Protein AF-A0A2T9ZMW5-F1 (afdb_monomer_lite)

Sequence (83 aa):
MKYFTQHLHDQGISYFQHADFALGIAFRLGASVLVFALHGLFPWIGINRRLDLEATSAYLLQQNDWIESASIVELDLEPINLD

Radius of gyration: 18.36 Å; chains: 1; bounding box: 50×29×49 Å

pLDDT: mean 78.72, std 18.68, range [40.34, 97.62]

Foldseek 3Di:
DVVVCPVVVLQQDDPVVVVVLVCVLCVLQVQLVVQVVCCVVPVPSDDDPCSHPVNSVVVNVVSVVVSVVSNVVVVVPDDPPPD

Secondary structure (DSSP, 8-state):
-HHHHHHHHTTT--HHHHHHHHHHHHHHHHHHHHHHHHHHH-TTSPPPTTTSHHHHHHHHHHHHHHHHHHHHHHHTT------

Structure (mmCIF, N/CA/C/O backbone):
data_AF-A0A2T9ZMW5-F1
#
_entry.id   AF-A0A2T9ZMW5-F1
#
loop_
_atom_site.group_PDB
_atom_site.id
_atom_site.type_symbol
_atom_site.label_atom_id
_atom_site.label_alt_id
_atom_site.label_comp_id
_atom_site.label_asym_id
_atom_site.label_entity_id
_atom_site.label_seq_id
_atom_site.pdbx_PDB_ins_code
_atom_site.Cartn_x
_atom_site.Cartn_y
_atom_site.Cartn_z
_atom_site.occupancy
_atom_site.B_iso_or_equiv
_atom_site.auth_seq_id
_atom_site.auth_comp_id
_atom_site.auth_asym_id
_atom_site.auth_atom_id
_atom_site.pdbx_PDB_model_num
ATOM 1 N N . MET A 1 1 ? -14.869 16.443 17.448 1.00 40.34 1 MET A N 1
ATOM 2 C CA . MET A 1 1 ? -14.327 15.413 18.364 1.00 40.34 1 MET A CA 1
ATOM 3 C C . MET A 1 1 ? -15.160 14.137 18.366 1.00 40.34 1 MET A C 1
ATOM 5 O O . MET A 1 1 ? -14.576 13.106 18.091 1.00 40.34 1 MET A O 1
ATOM 9 N N . LYS A 1 2 ? -16.491 14.190 18.547 1.00 41.94 2 LYS A N 1
ATOM 10 C CA . LYS A 1 2 ? -17.371 12.999 18.528 1.00 41.94 2 LYS A CA 1
ATOM 11 C C . LYS A 1 2 ? -17.266 12.113 17.268 1.00 41.94 2 LYS A C 1
ATOM 13 O O . LYS A 1 2 ? -17.257 10.900 17.391 1.00 41.94 2 LYS A O 1
ATOM 18 N N . TYR A 1 3 ? -17.119 12.715 16.084 1.00 46.00 3 TYR A N 1
ATOM 19 C CA . TYR A 1 3 ? -17.048 11.976 14.813 1.00 46.00 3 TYR A CA 1
ATOM 20 C C . TYR A 1 3 ? -15.755 11.176 14.610 1.00 46.00 3 TYR A C 1
ATOM 22 O O . TYR A 1 3 ? -15.785 10.130 13.979 1.00 46.00 3 TYR A O 1
ATOM 30 N N . PHE A 1 4 ? -14.628 11.638 15.160 1.00 48.94 4 PHE A N 1
ATOM 31 C CA . PHE A 1 4 ? -13.340 10.959 14.975 1.00 48.94 4 PHE A CA 1
ATOM 32 C C . PHE A 1 4 ? -13.227 9.685 15.813 1.00 48.94 4 PHE A C 1
ATOM 34 O O . PHE A 1 4 ? -12.457 8.801 15.471 1.00 48.94 4 PHE A O 1
ATOM 41 N N . THR A 1 5 ? -13.997 9.584 16.896 1.00 46.06 5 THR A N 1
ATOM 42 C CA . THR A 1 5 ? -13.995 8.431 17.805 1.00 46.06 5 THR A CA 1
ATOM 43 C C . THR A 1 5 ? -15.122 7.441 17.534 1.00 46.06 5 THR A C 1
ATOM 45 O O . THR A 1 5 ? -15.036 6.316 18.004 1.00 46.06 5 THR A O 1
ATOM 48 N N . GLN A 1 6 ? -16.165 7.830 16.794 1.00 49.47 6 GLN A N 1
ATOM 49 C CA . GLN A 1 6 ? -17.310 6.957 16.518 1.00 49.47 6 GLN A CA 1
ATOM 50 C C . GLN A 1 6 ? -16.918 5.789 15.602 1.00 49.47 6 GLN A C 1
ATOM 52 O O . GLN A 1 6 ? -17.194 4.646 15.929 1.00 49.47 6 GLN A O 1
ATOM 57 N N . HIS A 1 7 ? -16.139 6.054 14.547 1.00 52.69 7 HIS A N 1
ATOM 58 C CA . HIS A 1 7 ? -15.658 5.002 13.642 1.00 52.69 7 HIS A CA 1
ATOM 59 C C . HIS A 1 7 ? -14.752 3.965 14.331 1.00 52.69 7 HIS A C 1
ATOM 61 O O . HIS A 1 7 ? -14.775 2.795 13.980 1.00 52.69 7 HIS A O 1
ATOM 67 N N . LEU A 1 8 ? -13.980 4.397 15.331 1.00 51.69 8 LEU A N 1
ATOM 68 C CA . LEU A 1 8 ? -13.109 3.537 16.136 1.00 51.69 8 LEU A CA 1
ATOM 69 C C . LEU A 1 8 ? -13.880 2.680 17.144 1.00 51.69 8 LEU A C 1
ATOM 71 O O . LEU A 1 8 ? -13.433 1.590 17.478 1.00 51.69 8 LEU A O 1
ATOM 75 N N . HIS A 1 9 ? -15.003 3.191 17.653 1.00 52.41 9 HIS A N 1
ATOM 76 C CA . HIS A 1 9 ? -15.830 2.489 18.632 1.00 52.41 9 HIS A CA 1
ATOM 77 C C . HIS A 1 9 ? -16.723 1.428 17.976 1.00 52.41 9 HIS A C 1
ATOM 79 O O . HIS A 1 9 ? -17.013 0.430 18.613 1.00 52.41 9 HIS A O 1
ATOM 85 N N . ASP A 1 10 ? -17.089 1.616 16.705 1.00 54.09 10 ASP A N 1
ATOM 86 C CA . ASP A 1 10 ? -17.909 0.673 15.930 1.00 54.09 10 ASP A CA 1
ATOM 87 C C . ASP A 1 10 ? -17.101 -0.516 15.349 1.00 54.09 10 ASP A C 1
ATOM 89 O O . ASP A 1 10 ? -17.658 -1.346 14.634 1.00 54.09 10 ASP A O 1
ATOM 93 N N . GLN A 1 11 ? -15.779 -0.576 15.572 1.00 56.84 11 GLN A N 1
ATOM 94 C CA . GLN A 1 11 ? -14.877 -1.565 14.954 1.00 56.84 11 GLN A CA 1
ATOM 95 C C . GLN A 1 11 ? -14.068 -2.413 15.953 1.00 56.84 11 GLN A C 1
ATOM 97 O O . GLN A 1 11 ? -13.198 -3.168 15.520 1.00 56.84 11 GLN A O 1
ATOM 102 N N . GLY A 1 12 ? -14.271 -2.267 17.265 1.00 63.09 12 GLY A N 1
ATOM 103 C CA . GLY A 1 12 ? -13.651 -3.133 18.285 1.00 63.09 12 GLY A CA 1
ATOM 104 C C . GLY A 1 12 ? -12.126 -3.070 18.383 1.00 63.09 12 GLY A C 1
ATOM 105 O O . GLY A 1 12 ? -11.495 -3.846 19.102 1.00 63.09 12 GLY A O 1
ATOM 106 N N . ILE A 1 13 ? -11.505 -2.141 17.658 1.00 67.25 13 ILE A N 1
ATOM 107 C CA . ILE A 1 13 ? -10.057 -1.988 17.537 1.00 67.25 13 ILE A CA 1
ATOM 108 C C . ILE A 1 13 ? -9.564 -0.820 18.379 1.00 67.25 13 ILE A C 1
ATOM 110 O O . ILE A 1 13 ? -10.164 0.254 18.456 1.00 67.25 13 ILE A O 1
ATOM 114 N N . SER A 1 14 ? -8.400 -1.003 18.995 1.00 74.25 14 SER A N 1
ATOM 115 C CA . SER A 1 14 ? -7.745 0.087 19.709 1.00 74.25 14 SER A CA 1
ATOM 116 C C . SER A 1 14 ? -7.312 1.197 18.744 1.00 74.25 14 SER A C 1
ATOM 118 O O . SER A 1 14 ? -6.950 0.954 17.590 1.00 74.25 14 SER A O 1
ATOM 120 N N . TYR A 1 15 ? -7.250 2.429 19.253 1.00 74.88 15 TYR A N 1
ATOM 121 C CA . TYR A 1 15 ? -6.747 3.587 18.505 1.00 74.88 15 TYR A CA 1
ATOM 122 C C . TYR A 1 15 ? -5.371 3.337 17.873 1.00 74.88 15 TYR A C 1
ATOM 124 O O . TYR A 1 15 ? -5.111 3.753 16.747 1.00 74.88 15 TYR A O 1
ATOM 132 N N . PHE A 1 16 ? -4.499 2.618 18.585 1.00 79.44 16 PHE A N 1
ATOM 133 C CA . PHE A 1 16 ? -3.173 2.258 18.094 1.00 79.44 16 PHE A CA 1
ATOM 134 C C . PHE A 1 16 ? -3.224 1.276 16.921 1.00 79.44 16 PHE A C 1
ATOM 136 O O . PHE A 1 16 ? -2.471 1.456 15.972 1.00 79.44 16 PHE A O 1
ATOM 143 N N . GLN A 1 17 ? -4.120 0.285 16.948 1.00 79.06 17 GLN A N 1
ATOM 144 C CA . GLN A 1 17 ? -4.290 -0.662 15.838 1.00 79.06 17 GLN A CA 1
ATOM 145 C C . GLN A 1 17 ? -4.827 0.029 14.583 1.00 79.06 17 GLN A C 1
ATOM 147 O O . GLN A 1 17 ? -4.317 -0.200 13.492 1.00 79.06 17 GLN A O 1
ATOM 152 N N . HIS A 1 18 ? -5.809 0.918 14.734 1.00 81.50 18 HIS A N 1
ATOM 153 C CA . HIS A 1 18 ? -6.344 1.678 13.604 1.00 81.50 18 HIS A CA 1
ATOM 154 C C . HIS A 1 18 ? -5.305 2.653 13.026 1.00 81.50 18 HIS A C 1
ATOM 156 O O . HIS A 1 18 ? -5.200 2.813 11.810 1.00 81.50 18 HIS A O 1
ATOM 162 N N . ALA A 1 19 ? -4.499 3.282 13.889 1.00 82.69 19 ALA A N 1
ATOM 163 C CA . ALA A 1 19 ? -3.400 4.142 13.461 1.00 82.69 19 ALA A CA 1
ATOM 164 C C . ALA A 1 19 ? -2.301 3.357 12.727 1.00 82.69 19 ALA A C 1
ATOM 166 O O . ALA A 1 19 ? -1.825 3.825 11.695 1.00 82.69 19 ALA A O 1
ATOM 167 N N . ASP A 1 20 ? -1.922 2.174 13.222 1.00 8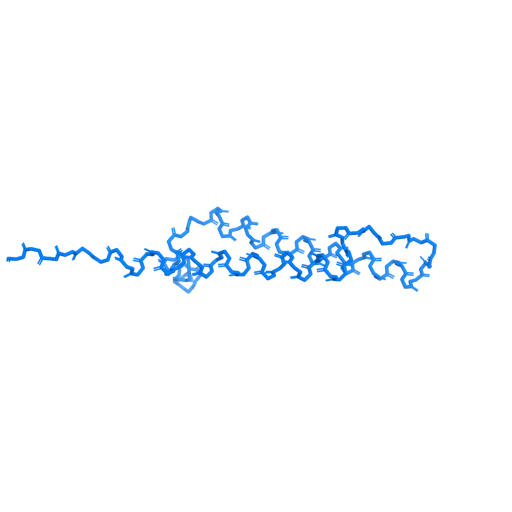6.19 20 ASP A N 1
ATOM 168 C CA . ASP A 1 20 ? -0.935 1.298 12.578 1.00 86.19 20 ASP A CA 1
ATOM 169 C C . ASP A 1 20 ? -1.421 0.816 11.203 1.00 86.19 20 ASP A C 1
ATOM 171 O O . ASP A 1 20 ? -0.703 0.947 10.212 1.00 86.19 20 ASP A O 1
ATOM 175 N N . PHE A 1 21 ? -2.685 0.388 11.113 1.00 88.62 21 PHE A N 1
ATOM 176 C CA . PHE A 1 21 ? -3.349 0.071 9.847 1.00 88.62 21 PHE A CA 1
ATOM 177 C C . PHE A 1 21 ? -3.277 1.246 8.860 1.00 88.62 21 PHE A C 1
ATOM 179 O O . PHE A 1 21 ? -2.756 1.102 7.751 1.00 88.62 21 PHE A O 1
ATOM 186 N N . ALA A 1 22 ? -3.740 2.433 9.266 1.00 89.31 22 ALA A N 1
ATOM 187 C CA . ALA A 1 22 ? -3.786 3.602 8.390 1.00 89.31 22 ALA A CA 1
ATOM 188 C C . ALA A 1 22 ? -2.383 4.041 7.936 1.00 89.31 22 ALA A C 1
ATOM 190 O O . ALA A 1 22 ? -2.182 4.383 6.766 1.00 89.31 22 ALA A O 1
ATOM 191 N N . LEU A 1 23 ? -1.397 3.995 8.838 1.00 91.88 23 LEU A N 1
ATOM 192 C CA . LEU A 1 23 ? 0.001 4.288 8.521 1.00 91.88 23 LEU A CA 1
ATOM 193 C C . LEU A 1 23 ? 0.596 3.252 7.563 1.00 91.88 23 LEU A C 1
ATOM 195 O O . LEU A 1 23 ? 1.292 3.641 6.626 1.00 91.88 23 LEU A O 1
ATOM 199 N N . GLY A 1 24 ? 0.301 1.963 7.748 1.00 92.88 24 GLY A N 1
ATOM 200 C CA . GLY A 1 24 ? 0.749 0.886 6.864 1.00 92.88 24 GLY A CA 1
ATOM 201 C C . GLY A 1 24 ? 0.218 1.040 5.437 1.00 92.88 24 GLY A C 1
ATOM 202 O O . GLY A 1 24 ? 0.997 1.001 4.477 1.00 92.88 24 GLY A O 1
ATOM 203 N N . ILE A 1 25 ? -1.086 1.309 5.300 1.00 94.56 25 ILE A N 1
ATOM 204 C CA . ILE A 1 25 ? -1.739 1.629 4.020 1.00 94.56 25 ILE A CA 1
ATOM 205 C C . ILE A 1 25 ? -1.064 2.834 3.357 1.00 94.56 25 ILE A C 1
ATOM 207 O O . ILE A 1 25 ? -0.597 2.739 2.217 1.00 94.56 25 ILE A O 1
ATOM 211 N N . ALA A 1 26 ? -0.978 3.958 4.076 1.00 95.31 26 ALA A N 1
ATOM 212 C CA . ALA A 1 26 ? -0.446 5.209 3.544 1.00 95.31 26 ALA A CA 1
ATOM 2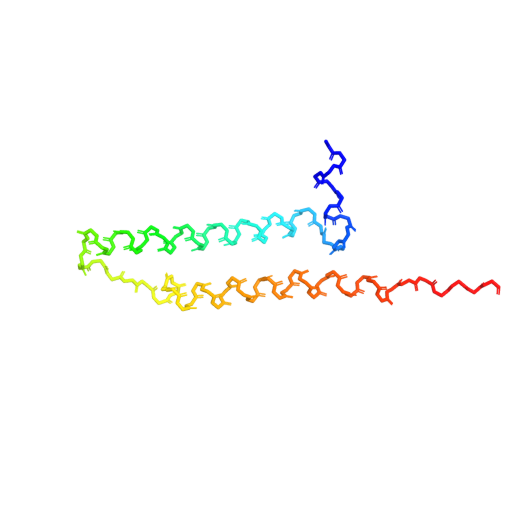13 C C . ALA A 1 26 ? 1.025 5.078 3.129 1.00 95.31 26 ALA A C 1
ATOM 215 O O . ALA A 1 26 ? 1.410 5.527 2.047 1.00 95.31 26 ALA A O 1
ATOM 216 N N . PHE A 1 27 ? 1.840 4.421 3.958 1.00 95.88 27 PHE A N 1
ATOM 217 C CA . PHE A 1 27 ? 3.251 4.193 3.677 1.00 95.88 27 PHE A CA 1
ATOM 218 C C . PHE A 1 27 ? 3.441 3.331 2.430 1.00 95.88 27 PHE A C 1
ATOM 220 O O . PHE A 1 27 ? 4.204 3.703 1.536 1.00 95.88 27 PHE A O 1
ATOM 227 N N . ARG A 1 28 ? 2.739 2.194 2.335 1.00 95.56 28 ARG A N 1
ATOM 228 C CA . ARG A 1 28 ? 2.916 1.260 1.218 1.00 95.56 28 A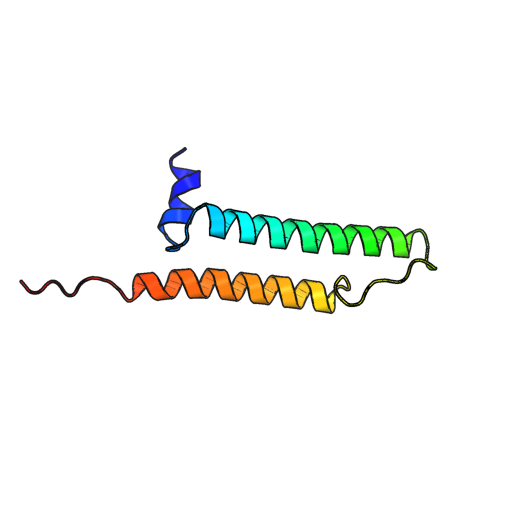RG A CA 1
ATOM 229 C C . ARG A 1 28 ? 2.418 1.844 -0.102 1.00 95.56 28 ARG A C 1
ATOM 231 O O . ARG A 1 28 ? 3.120 1.735 -1.108 1.00 95.56 28 ARG A O 1
ATOM 238 N N . LEU A 1 29 ? 1.263 2.510 -0.089 1.00 96.31 29 LEU A N 1
ATOM 239 C CA . LEU A 1 29 ? 0.727 3.189 -1.267 1.00 96.31 29 LEU A CA 1
ATOM 240 C C . LEU A 1 29 ? 1.642 4.338 -1.710 1.00 96.31 29 LEU A C 1
ATOM 242 O O . LEU A 1 29 ? 2.005 4.416 -2.883 1.00 96.31 29 LEU A O 1
ATOM 246 N N . GLY A 1 30 ? 2.079 5.184 -0.773 1.00 97.06 30 GLY A N 1
ATOM 247 C CA . GLY A 1 30 ? 2.995 6.289 -1.059 1.00 97.06 30 GLY A CA 1
ATOM 248 C C . GLY A 1 30 ? 4.333 5.812 -1.625 1.00 97.06 30 GLY A C 1
ATOM 249 O O . GLY A 1 30 ? 4.800 6.336 -2.635 1.00 97.06 30 GLY A O 1
ATOM 250 N N . ALA A 1 31 ? 4.923 4.770 -1.033 1.00 96.31 31 ALA A N 1
ATOM 251 C CA . ALA A 1 31 ? 6.159 4.175 -1.529 1.00 96.31 31 ALA A CA 1
ATOM 252 C C . ALA A 1 31 ? 5.998 3.592 -2.943 1.00 96.31 31 ALA A C 1
ATOM 254 O O . ALA A 1 31 ? 6.870 3.808 -3.784 1.00 96.31 31 ALA A O 1
ATOM 255 N N . SER A 1 32 ? 4.885 2.903 -3.229 1.00 96.81 32 SER A N 1
ATOM 256 C CA . SER A 1 32 ? 4.596 2.385 -4.573 1.00 96.81 32 SER A CA 1
ATOM 257 C C . SER A 1 32 ? 4.488 3.519 -5.598 1.00 96.81 32 SER A C 1
ATOM 259 O O . SER A 1 32 ? 5.187 3.496 -6.612 1.00 96.81 32 SER A O 1
ATOM 261 N N . VAL A 1 33 ? 3.715 4.570 -5.295 1.00 97.00 33 VAL A N 1
ATOM 262 C CA . VAL A 1 33 ? 3.569 5.751 -6.166 1.00 97.00 33 VAL A CA 1
ATOM 263 C C . VAL A 1 33 ? 4.920 6.403 -6.457 1.00 97.00 33 VAL A C 1
ATOM 265 O O . VAL A 1 33 ? 5.225 6.686 -7.616 1.00 97.00 33 VAL A O 1
ATOM 268 N N . LEU A 1 34 ? 5.753 6.609 -5.432 1.00 96.75 34 LEU A N 1
ATOM 269 C CA . LEU A 1 34 ? 7.078 7.207 -5.605 1.00 96.75 34 LEU A CA 1
ATOM 270 C C . LEU A 1 34 ? 7.987 6.342 -6.481 1.00 96.75 34 LEU A C 1
ATOM 272 O O . LEU A 1 34 ? 8.644 6.868 -7.376 1.00 96.75 34 LEU A O 1
ATOM 276 N N . VAL A 1 35 ? 8.011 5.025 -6.262 1.00 96.19 35 VAL A N 1
ATOM 277 C CA . VAL A 1 35 ? 8.830 4.108 -7.068 1.00 96.19 35 VAL A CA 1
ATOM 278 C C . VAL A 1 35 ? 8.371 4.094 -8.527 1.00 96.19 35 VAL A C 1
ATOM 280 O O . VAL A 1 35 ? 9.216 4.161 -9.418 1.00 96.19 35 VAL A O 1
ATOM 283 N N . PHE A 1 36 ? 7.062 4.080 -8.792 1.00 96.00 36 PHE A N 1
ATOM 284 C CA . PHE A 1 36 ? 6.533 4.162 -10.158 1.00 96.00 36 PHE A CA 1
ATOM 285 C C . PHE A 1 36 ? 6.845 5.498 -10.832 1.00 96.00 36 PHE A C 1
ATOM 287 O O . PHE A 1 36 ? 7.249 5.513 -11.994 1.00 96.00 36 PHE A O 1
ATOM 294 N N . ALA A 1 37 ? 6.705 6.613 -10.112 1.00 96.62 37 ALA A N 1
ATOM 295 C CA . ALA A 1 37 ? 7.056 7.931 -10.633 1.00 96.62 37 ALA A CA 1
ATOM 296 C C . ALA A 1 37 ? 8.551 8.010 -10.980 1.00 96.62 37 ALA A C 1
ATOM 298 O O . ALA A 1 37 ? 8.915 8.462 -12.065 1.00 96.62 37 ALA A O 1
ATOM 299 N N . LEU A 1 38 ? 9.415 7.509 -10.092 1.00 96.88 38 LEU A N 1
ATOM 300 C CA . LEU A 1 38 ? 10.855 7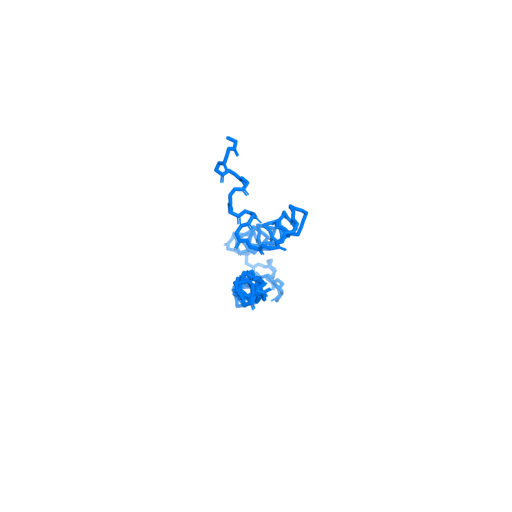.445 -10.324 1.00 96.88 38 LEU A CA 1
ATOM 301 C C . LEU A 1 38 ? 11.207 6.535 -11.503 1.00 96.88 38 LEU A C 1
ATOM 303 O O . LEU A 1 38 ? 12.019 6.940 -12.324 1.00 96.88 38 LEU A O 1
ATOM 307 N N . HIS A 1 39 ? 10.584 5.361 -11.630 1.00 95.44 39 HIS A N 1
ATOM 308 C CA . HIS A 1 39 ? 10.776 4.476 -12.783 1.00 95.44 39 HIS A CA 1
ATOM 309 C C . HIS A 1 39 ? 10.332 5.140 -14.096 1.00 95.44 39 HIS A C 1
ATOM 311 O O . HIS A 1 39 ? 11.031 5.054 -15.100 1.00 95.44 39 HIS A O 1
ATOM 317 N N . GLY A 1 40 ? 9.201 5.853 -14.089 1.00 95.19 40 GLY A N 1
ATOM 318 C CA . GLY A 1 40 ? 8.706 6.577 -15.262 1.00 95.19 40 GLY A CA 1
ATOM 319 C C . GLY A 1 40 ? 9.629 7.715 -15.710 1.00 95.19 40 GLY A C 1
ATOM 320 O O . GLY A 1 40 ? 9.803 7.926 -16.908 1.00 95.19 40 GLY A O 1
ATOM 321 N N . LEU A 1 41 ? 10.253 8.424 -14.762 1.00 97.62 41 LEU A N 1
ATOM 322 C CA . LEU A 1 41 ? 11.257 9.457 -15.049 1.00 97.62 41 LEU A CA 1
ATOM 323 C C . LEU A 1 41 ? 12.622 8.860 -15.424 1.00 97.62 41 LEU A C 1
ATOM 325 O O . LEU A 1 41 ? 13.340 9.414 -16.256 1.00 97.62 41 LEU A O 1
ATOM 329 N N . PHE A 1 42 ? 12.977 7.735 -14.807 1.00 97.00 42 PHE A N 1
ATOM 330 C CA . PHE A 1 42 ? 14.279 7.085 -14.900 1.00 97.00 42 PHE A CA 1
ATOM 331 C C . PHE A 1 42 ? 14.094 5.566 -15.083 1.00 97.00 42 PHE A C 1
ATOM 333 O O . PHE A 1 42 ? 14.127 4.814 -14.104 1.00 97.00 42 PHE A O 1
ATOM 340 N N . PRO A 1 43 ? 13.954 5.074 -16.330 1.00 92.00 43 PRO A N 1
ATOM 341 C CA . PRO A 1 43 ? 13.573 3.682 -16.618 1.00 92.00 43 PRO A CA 1
ATOM 342 C C . PRO A 1 43 ? 14.549 2.611 -16.110 1.00 92.00 43 PRO A C 1
ATOM 344 O O . PRO A 1 43 ? 14.204 1.435 -16.036 1.00 92.00 43 PRO A O 1
ATOM 347 N N . TRP A 1 44 ? 15.777 2.997 -15.754 1.00 94.94 44 TRP A N 1
ATOM 348 C CA . TRP A 1 44 ? 16.772 2.105 -15.150 1.00 94.94 44 TRP A CA 1
ATOM 349 C C . TRP A 1 44 ? 16.542 1.852 -13.653 1.00 94.94 44 TRP A C 1
ATOM 351 O O . TRP A 1 44 ? 17.141 0.933 -13.093 1.00 94.94 44 TRP A O 1
ATOM 361 N N . ILE A 1 45 ? 15.700 2.646 -12.984 1.00 93.06 45 ILE A N 1
ATOM 362 C CA . ILE A 1 45 ? 15.296 2.389 -11.600 1.00 93.06 45 ILE A CA 1
ATOM 363 C C . ILE A 1 45 ? 14.308 1.227 -11.620 1.00 93.06 45 ILE A C 1
ATOM 365 O O . ILE A 1 45 ? 13.158 1.392 -12.006 1.00 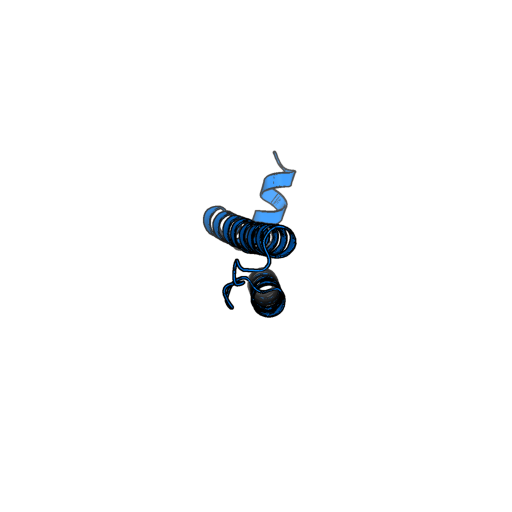93.06 45 ILE A O 1
ATOM 369 N N . GLY A 1 46 ? 14.748 0.037 -11.219 1.00 92.62 46 GLY A N 1
ATOM 370 C CA . GLY A 1 46 ? 13.867 -1.123 -11.118 1.00 92.62 46 GLY A CA 1
ATOM 371 C C . GLY A 1 46 ? 12.787 -0.940 -10.048 1.00 92.62 46 GLY A C 1
ATOM 372 O O . GLY A 1 46 ? 13.026 -0.355 -8.991 1.00 92.62 46 GLY A O 1
ATOM 373 N N . ILE A 1 47 ? 11.603 -1.491 -10.301 1.00 94.31 47 ILE A N 1
ATOM 374 C CA . ILE A 1 47 ? 10.518 -1.535 -9.318 1.00 94.31 47 ILE A CA 1
ATOM 375 C C . ILE A 1 47 ? 10.726 -2.768 -8.438 1.00 94.31 47 ILE A C 1
ATOM 377 O O . ILE A 1 47 ? 10.794 -3.896 -8.926 1.00 94.31 47 ILE A O 1
ATOM 381 N N . ASN A 1 48 ? 10.846 -2.567 -7.125 1.00 93.44 48 ASN A N 1
ATOM 382 C CA . ASN A 1 48 ? 10.892 -3.689 -6.192 1.00 93.44 48 ASN A CA 1
ATOM 383 C C . ASN A 1 48 ? 9.548 -4.427 -6.226 1.00 93.44 48 ASN A C 1
ATOM 385 O O . ASN A 1 48 ? 8.509 -3.801 -6.045 1.00 93.44 48 ASN A O 1
ATOM 389 N N . ARG A 1 49 ? 9.573 -5.757 -6.361 1.00 92.25 49 ARG A N 1
ATOM 390 C CA . ARG A 1 49 ? 8.375 -6.613 -6.419 1.00 92.25 49 ARG A CA 1
ATOM 391 C C . ARG A 1 49 ? 7.385 -6.398 -5.267 1.00 92.25 49 ARG A C 1
ATOM 393 O O . ARG A 1 49 ? 6.200 -6.623 -5.422 1.00 92.25 49 ARG A O 1
ATOM 400 N N . ARG A 1 50 ? 7.828 -5.955 -4.086 1.00 92.50 50 ARG A N 1
ATOM 401 C CA . ARG A 1 50 ? 6.910 -5.661 -2.963 1.00 92.50 50 ARG A CA 1
ATOM 402 C C . ARG A 1 50 ? 6.093 -4.377 -3.148 1.00 92.50 50 ARG A C 1
ATOM 404 O O . ARG A 1 50 ? 5.082 -4.212 -2.463 1.00 92.50 50 ARG A O 1
ATOM 411 N N . LEU A 1 51 ? 6.579 -3.480 -4.004 1.00 92.19 51 LEU A N 1
ATOM 412 C CA . LEU A 1 51 ? 6.046 -2.147 -4.284 1.00 92.19 51 LEU A CA 1
ATOM 413 C C . LEU A 1 51 ? 5.483 -2.034 -5.705 1.00 92.19 51 LEU A C 1
ATOM 415 O O . LEU A 1 51 ? 5.047 -0.950 -6.093 1.00 92.19 51 LEU A O 1
ATOM 419 N N . ASP A 1 52 ? 5.485 -3.124 -6.477 1.00 94.19 52 ASP A N 1
ATOM 420 C CA . ASP A 1 52 ? 4.755 -3.149 -7.738 1.00 94.19 52 ASP A CA 1
ATOM 421 C C . ASP A 1 52 ? 3.237 -3.020 -7.490 1.00 94.19 52 ASP A C 1
ATOM 423 O O . ASP A 1 52 ? 2.754 -3.113 -6.353 1.00 94.19 52 ASP A O 1
ATOM 427 N N . LEU A 1 53 ? 2.481 -2.728 -8.551 1.00 91.25 53 LEU A N 1
ATOM 428 C CA . LEU A 1 53 ? 1.042 -2.469 -8.439 1.00 91.25 53 LEU A CA 1
ATOM 429 C C . LEU A 1 53 ? 0.272 -3.701 -7.958 1.00 91.25 53 LEU A C 1
ATOM 431 O O . LEU A 1 53 ? -0.674 -3.570 -7.181 1.00 91.25 53 LEU A O 1
ATOM 435 N N . GLU A 1 54 ? 0.678 -4.893 -8.384 1.00 94.75 54 GLU A N 1
ATOM 436 C CA . GLU A 1 54 ? 0.006 -6.142 -8.033 1.00 94.75 54 GLU A CA 1
ATOM 437 C C . GLU A 1 54 ? 0.198 -6.460 -6.544 1.00 94.75 54 GLU A C 1
ATOM 439 O O . GLU A 1 54 ? -0.768 -6.632 -5.805 1.00 94.75 54 GLU A O 1
ATOM 444 N N . ALA A 1 55 ? 1.435 -6.426 -6.054 1.00 94.44 55 ALA A N 1
ATOM 445 C CA . ALA A 1 55 ? 1.745 -6.666 -4.652 1.00 94.44 55 ALA A CA 1
ATOM 446 C C . ALA A 1 55 ? 1.192 -5.573 -3.730 1.00 94.44 55 ALA A C 1
ATOM 448 O O . ALA A 1 55 ? 0.811 -5.862 -2.592 1.00 94.44 55 ALA A O 1
ATOM 449 N N . THR A 1 56 ? 1.162 -4.320 -4.193 1.00 96.38 56 THR A N 1
ATOM 450 C CA . THR A 1 56 ? 0.560 -3.218 -3.434 1.00 96.38 56 THR A CA 1
ATOM 451 C C . THR A 1 56 ? -0.950 -3.391 -3.355 1.00 96.38 56 THR A C 1
ATOM 453 O O . THR A 1 56 ? -1.488 -3.363 -2.2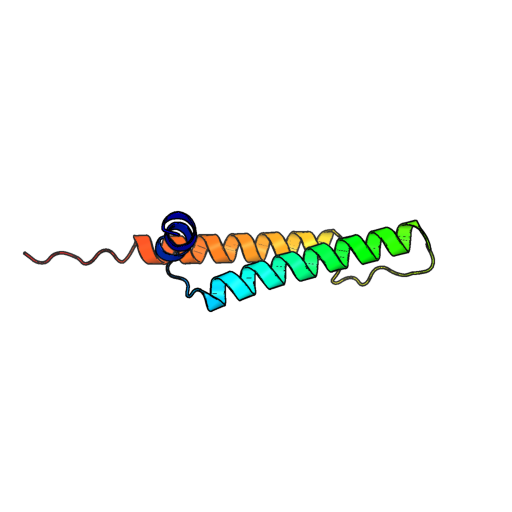55 1.00 96.38 56 THR A O 1
ATOM 456 N N . SER A 1 57 ? -1.633 -3.647 -4.474 1.00 95.38 57 SER A N 1
ATOM 457 C CA . SER A 1 57 ? -3.087 -3.860 -4.476 1.00 95.38 57 SER A CA 1
ATOM 458 C C . SER A 1 57 ? -3.501 -5.064 -3.628 1.00 95.38 57 SER A C 1
ATOM 460 O O . SER A 1 57 ? -4.399 -4.930 -2.801 1.00 95.38 57 SER A O 1
ATOM 462 N N . ALA A 1 58 ? -2.791 -6.192 -3.731 1.00 95.94 58 ALA A N 1
ATOM 463 C CA . ALA A 1 58 ? -3.039 -7.365 -2.894 1.00 95.94 58 ALA A CA 1
ATOM 464 C C . ALA A 1 58 ? -2.883 -7.060 -1.393 1.00 95.94 58 ALA A C 1
ATOM 466 O O . ALA A 1 58 ? -3.693 -7.506 -0.584 1.00 95.94 58 ALA A O 1
ATOM 467 N N . TYR A 1 59 ? -1.872 -6.270 -1.013 1.00 94.06 59 TYR A N 1
ATOM 468 C CA . TYR A 1 59 ? -1.704 -5.834 0.375 1.00 94.06 59 TYR A CA 1
ATOM 469 C C . TYR A 1 59 ? -2.847 -4.928 0.843 1.00 94.06 59 TYR A C 1
ATOM 471 O O . TYR A 1 59 ? -3.360 -5.128 1.939 1.00 94.06 59 TYR A O 1
ATOM 479 N N . LEU A 1 60 ? -3.251 -3.949 0.027 1.00 93.00 60 LEU A N 1
ATOM 480 C CA . LEU A 1 60 ? -4.336 -3.029 0.377 1.00 93.00 60 LEU A CA 1
ATOM 481 C C . LEU A 1 60 ? -5.661 -3.777 0.568 1.00 93.00 60 LEU A C 1
ATOM 483 O O . LEU A 1 60 ? -6.359 -3.519 1.543 1.00 93.00 60 LEU A O 1
ATOM 487 N N . LEU A 1 61 ? -5.964 -4.736 -0.313 1.00 93.06 61 LEU A N 1
ATOM 488 C CA . LEU A 1 61 ? -7.144 -5.594 -0.192 1.00 93.06 61 LEU A CA 1
ATOM 489 C C . LEU A 1 61 ? -7.092 -6.442 1.080 1.00 93.06 61 LEU A C 1
ATOM 491 O O . LEU A 1 61 ? -8.028 -6.405 1.864 1.00 93.06 61 LEU A O 1
ATOM 495 N N . GLN A 1 62 ? -5.967 -7.110 1.352 1.00 90.81 62 GLN A N 1
ATOM 496 C CA . GLN A 1 62 ? -5.806 -7.905 2.575 1.00 90.81 62 GLN A CA 1
ATOM 497 C C . GLN A 1 62 ? -6.025 -7.076 3.849 1.00 90.81 62 GLN A C 1
ATOM 499 O O . GLN A 1 62 ? -6.613 -7.555 4.815 1.00 90.81 62 GLN A O 1
ATOM 504 N N . GLN A 1 63 ? -5.508 -5.848 3.878 1.00 88.19 63 GLN A N 1
ATOM 505 C CA . GLN A 1 63 ? -5.689 -4.955 5.017 1.00 88.19 63 GLN A CA 1
ATOM 506 C C . GLN A 1 63 ? -7.151 -4.492 5.136 1.00 88.19 63 GLN A C 1
ATOM 508 O O . GLN A 1 63 ? -7.664 -4.398 6.251 1.00 88.19 63 GLN A O 1
ATOM 513 N N . ASN A 1 64 ? -7.831 -4.253 4.010 1.00 86.81 64 ASN A N 1
ATOM 514 C CA . ASN A 1 64 ? -9.253 -3.911 3.994 1.00 86.81 64 ASN A CA 1
ATOM 515 C C . ASN A 1 64 ? -10.135 -5.077 4.490 1.00 86.81 64 ASN A C 1
ATOM 517 O O . ASN A 1 64 ? -11.012 -4.883 5.325 1.00 86.81 64 ASN A O 1
ATOM 521 N N . ASP A 1 65 ? -9.840 -6.306 4.071 1.00 84.25 65 ASP A N 1
ATOM 522 C CA . ASP A 1 65 ? -10.548 -7.498 4.554 1.00 84.25 65 ASP A CA 1
ATOM 523 C C . ASP A 1 65 ? -10.321 -7.707 6.061 1.00 84.25 65 ASP A C 1
ATOM 525 O O . ASP A 1 65 ? -11.230 -8.087 6.800 1.00 84.25 65 ASP A O 1
ATOM 529 N N . TRP A 1 66 ? -9.105 -7.432 6.546 1.00 82.50 66 TRP A N 1
ATOM 530 C CA . TRP A 1 66 ? -8.784 -7.531 7.969 1.00 82.50 66 TRP A CA 1
ATOM 531 C C . TRP A 1 66 ? -9.613 -6.554 8.813 1.00 82.50 66 TRP A C 1
ATOM 533 O O . TRP A 1 66 ? -10.214 -6.982 9.802 1.00 82.50 66 TRP A O 1
ATOM 543 N N . ILE A 1 67 ? -9.693 -5.278 8.417 1.00 76.44 67 ILE A N 1
ATOM 544 C CA . ILE A 1 67 ? -10.452 -4.267 9.170 1.00 76.44 67 ILE A CA 1
ATOM 545 C C . ILE A 1 67 ? -11.963 -4.560 9.156 1.00 76.44 67 ILE A C 1
ATOM 547 O O . ILE A 1 67 ? -12.630 -4.360 10.169 1.00 76.44 67 ILE A O 1
ATOM 551 N N . GLU A 1 68 ? -12.493 -5.101 8.053 1.00 72.75 68 GLU A N 1
ATOM 552 C CA . GLU A 1 68 ? -13.893 -5.538 7.948 1.00 72.75 68 GLU A CA 1
ATOM 553 C C . GLU A 1 68 ? -14.177 -6.788 8.796 1.00 72.75 68 GLU A C 1
ATOM 555 O O . GLU A 1 68 ? -15.207 -6.880 9.457 1.00 72.75 68 GLU A O 1
ATOM 560 N N . SER A 1 69 ? -13.253 -7.752 8.843 1.00 71.94 69 SER A N 1
ATOM 561 C CA . SER A 1 69 ? -13.423 -8.941 9.690 1.00 71.94 69 SER A CA 1
ATOM 562 C C . SER A 1 69 ? -13.402 -8.610 11.187 1.00 71.94 69 SER A C 1
ATOM 564 O O . SER A 1 69 ? -14.116 -9.240 11.967 1.00 71.94 69 SER A O 1
ATOM 566 N N . ALA A 1 70 ? -12.623 -7.601 11.589 1.00 63.53 70 ALA A N 1
ATOM 567 C CA . ALA A 1 70 ? -12.557 -7.144 12.972 1.00 63.53 70 ALA A CA 1
ATOM 568 C C . ALA A 1 70 ? -13.874 -6.498 13.436 1.00 63.53 70 ALA A C 1
ATOM 570 O O . ALA A 1 70 ? -14.261 -6.696 14.585 1.00 63.53 70 ALA A O 1
ATOM 571 N N . SER A 1 71 ? -14.594 -5.800 12.548 1.00 58.72 71 SER A N 1
ATOM 572 C CA . SER A 1 71 ? -15.886 -5.189 12.890 1.00 58.72 71 SER A CA 1
ATOM 573 C C . SER A 1 71 ? -17.036 -6.200 12.989 1.00 58.72 71 SER A C 1
ATOM 575 O O . SER A 1 71 ? -17.962 -5.998 13.769 1.00 58.72 71 SER A O 1
ATOM 577 N N . ILE A 1 72 ? -16.987 -7.309 12.240 1.00 56.81 72 ILE A N 1
ATOM 578 C CA . ILE A 1 72 ? -18.041 -8.343 12.257 1.00 56.81 72 ILE A CA 1
ATOM 579 C C . ILE A 1 72 ? -18.010 -9.173 13.550 1.00 56.81 72 ILE A C 1
ATOM 581 O O . ILE A 1 72 ? -19.063 -9.495 14.094 1.00 56.81 72 ILE A O 1
ATOM 585 N N . VAL A 1 73 ? -16.822 -9.502 14.068 1.00 56.09 73 VAL A N 1
ATOM 586 C CA . VAL A 1 73 ? -16.674 -10.343 15.274 1.00 56.09 73 VAL A CA 1
ATOM 587 C C . VAL A 1 73 ? -17.261 -9.683 16.531 1.00 56.09 73 VAL A C 1
ATOM 589 O O . VAL A 1 73 ? -17.665 -10.386 17.451 1.00 56.09 73 VAL A O 1
ATOM 592 N N . GLU A 1 74 ? -17.351 -8.355 16.581 1.00 52.53 74 GLU A N 1
ATOM 593 C CA . GLU A 1 74 ? -17.931 -7.633 17.721 1.00 52.53 74 GLU A CA 1
ATOM 594 C C . GLU A 1 74 ? -19.471 -7.595 17.690 1.00 52.53 74 GLU A C 1
ATOM 596 O O . GLU A 1 74 ? -20.102 -7.674 18.743 1.00 52.53 74 GLU A O 1
ATOM 601 N N . LEU A 1 75 ? -20.087 -7.563 16.499 1.00 56.41 75 LEU A N 1
ATOM 602 C CA . LEU A 1 75 ? -21.551 -7.589 16.333 1.00 56.41 75 LEU A CA 1
ATOM 603 C C . LEU A 1 75 ? -22.188 -8.909 16.802 1.00 56.41 75 LEU A C 1
ATOM 605 O O . LEU A 1 75 ? -23.332 -8.908 17.248 1.00 56.41 75 LEU A O 1
ATOM 609 N N . ASP A 1 76 ? -21.451 -10.020 16.734 1.00 54.91 76 ASP A N 1
ATOM 610 C CA . ASP A 1 76 ? -21.922 -11.346 17.169 1.00 54.91 76 ASP A CA 1
ATOM 611 C C . ASP A 1 76 ? -21.779 -11.588 18.688 1.00 54.91 76 ASP A C 1
ATOM 613 O O . ASP A 1 76 ? -22.185 -12.638 19.190 1.00 54.91 76 ASP A O 1
ATOM 617 N N . LEU A 1 77 ? -21.213 -10.636 19.442 1.00 57.16 77 LEU A N 1
ATOM 618 C CA . LEU A 1 77 ? -20.982 -10.753 20.888 1.00 57.16 77 LEU A CA 1
ATOM 619 C C . LEU A 1 77 ? -21.989 -9.968 21.746 1.00 57.16 77 LEU A C 1
ATOM 621 O O . LEU A 1 77 ? -21.682 -9.647 22.899 1.00 57.16 77 LEU A O 1
ATOM 625 N N . GLU A 1 78 ? -23.199 -9.684 21.246 1.00 56.03 78 GLU A N 1
ATOM 626 C CA . GLU A 1 78 ? -24.250 -9.141 22.115 1.00 56.03 78 GLU A CA 1
ATOM 627 C C . GLU A 1 78 ? -24.517 -10.094 23.301 1.00 56.03 78 GLU A C 1
ATOM 629 O O . GLU A 1 78 ? -24.711 -11.301 23.110 1.00 56.03 78 GLU A O 1
ATOM 634 N N . PRO A 1 79 ? -24.513 -9.591 24.551 1.00 49.66 79 PRO A N 1
ATOM 635 C CA . PRO A 1 79 ? -24.747 -10.428 25.714 1.00 49.66 79 PRO A CA 1
ATOM 636 C C . PRO A 1 79 ? -26.167 -10.990 25.650 1.00 49.66 79 PRO A C 1
ATOM 638 O O . PRO A 1 79 ? -27.141 -10.241 25.588 1.00 49.66 79 PRO A O 1
ATOM 641 N N . ILE A 1 80 ? -26.288 -12.319 25.714 1.00 58.38 80 ILE A N 1
ATOM 642 C CA . ILE A 1 80 ? -27.563 -12.988 25.978 1.00 58.38 80 ILE A CA 1
ATOM 643 C C . ILE A 1 80 ? -28.070 -12.434 27.309 1.00 58.38 80 ILE A C 1
ATOM 645 O O . ILE A 1 80 ? -27.539 -12.772 28.370 1.00 58.38 80 ILE A O 1
ATOM 649 N N . ASN A 1 81 ? -29.068 -11.556 27.243 1.00 52.75 81 ASN A N 1
ATOM 650 C CA . ASN A 1 81 ? -29.737 -11.049 28.424 1.00 52.75 81 ASN A CA 1
ATOM 651 C C . ASN A 1 81 ? -30.559 -12.207 29.005 1.00 52.75 81 ASN A C 1
ATOM 653 O O . ASN A 1 81 ? -31.623 -12.556 28.492 1.00 52.75 81 ASN A O 1
ATOM 657 N N . LEU A 1 82 ? -29.992 -12.880 30.006 1.00 51.41 82 LEU A N 1
ATOM 658 C CA . LEU A 1 82 ? -30.696 -13.851 30.834 1.00 51.41 82 LEU A CA 1
ATOM 659 C C . LEU A 1 82 ? -31.488 -13.065 31.885 1.00 51.41 82 LEU A C 1
ATOM 661 O O . LEU A 1 82 ? -31.047 -12.951 33.029 1.00 51.41 82 LEU A O 1
ATOM 665 N N . ASP A 1 83 ? -32.611 -12.489 31.455 1.00 52.25 83 ASP A N 1
ATOM 666 C CA . ASP A 1 83 ? -33.666 -12.002 32.353 1.00 52.25 83 ASP A CA 1
ATOM 667 C C . ASP A 1 83 ? -34.490 -13.180 32.909 1.00 52.25 83 ASP A C 1
ATOM 669 O O . ASP A 1 83 ? -34.801 -14.120 32.134 1.00 52.25 83 ASP A O 1
#